Protein AF-A0A8T9BDV3-F1 (afdb_monomer_lite)

Structure (mmCIF, N/CA/C/O backbone):
data_AF-A0A8T9BDV3-F1
#
_entry.id   AF-A0A8T9BDV3-F1
#
loop_
_atom_site.group_PDB
_atom_site.id
_atom_site.type_symbol
_atom_site.label_atom_id
_atom_site.label_alt_id
_atom_site.label_comp_id
_atom_site.label_asym_id
_atom_site.label_entity_id
_atom_site.label_seq_id
_atom_site.pdbx_PDB_ins_code
_atom_site.Cartn_x
_atom_site.Cartn_y
_atom_site.Cartn_z
_atom_site.occupancy
_atom_site.B_iso_or_equiv
_atom_site.auth_seq_id
_atom_site.auth_comp_id
_atom_site.auth_asym_id
_atom_site.auth_atom_id
_atom_site.pdbx_PDB_model_num
ATOM 1 N N . MET A 1 1 ? -19.014 54.211 -30.095 1.00 42.53 1 MET A N 1
ATOM 2 C CA . MET A 1 1 ? -19.479 52.886 -30.559 1.00 42.53 1 MET A CA 1
ATOM 3 C C . MET A 1 1 ? -19.487 51.971 -29.344 1.00 42.53 1 MET A C 1
ATOM 5 O O . MET A 1 1 ? -18.425 51.753 -28.779 1.00 42.53 1 MET A O 1
ATOM 9 N N . LYS A 1 2 ? -20.666 51.601 -28.828 1.00 39.28 2 LYS A N 1
ATOM 10 C CA . LYS A 1 2 ? -20.804 50.827 -27.582 1.00 39.28 2 LYS A CA 1
ATOM 11 C C . LYS A 1 2 ? -21.143 49.370 -27.919 1.00 39.28 2 LYS A C 1
ATOM 13 O O . LYS A 1 2 ? -21.934 49.118 -28.818 1.00 39.28 2 LYS A O 1
ATOM 18 N N . ASN A 1 3 ? -20.473 48.482 -27.192 1.00 38.25 3 ASN A N 1
ATOM 19 C CA . ASN A 1 3 ? -20.386 47.023 -27.287 1.00 38.25 3 ASN A CA 1
ATOM 20 C C . ASN A 1 3 ? -21.715 46.266 -27.447 1.00 38.25 3 ASN A C 1
ATOM 22 O O . ASN A 1 3 ? -22.713 46.640 -26.839 1.00 38.25 3 ASN A O 1
ATOM 26 N N . LEU A 1 4 ? -21.658 45.100 -28.099 1.00 42.47 4 LEU A N 1
ATOM 27 C CA . LEU A 1 4 ? -22.588 43.992 -27.863 1.00 42.47 4 LEU A CA 1
ATOM 28 C C . LEU A 1 4 ? -21.777 42.724 -27.561 1.00 42.47 4 LEU A C 1
ATOM 30 O O . LEU A 1 4 ? -21.270 42.056 -28.456 1.00 42.47 4 LEU A O 1
ATOM 34 N N . HIS A 1 5 ? -21.617 42.441 -26.268 1.00 39.06 5 HIS A N 1
ATOM 35 C CA . HIS A 1 5 ? -21.246 41.122 -25.759 1.00 39.06 5 HIS A CA 1
ATOM 36 C C . HIS A 1 5 ? -22.478 40.216 -25.872 1.00 39.06 5 HIS A C 1
ATOM 38 O O . HIS A 1 5 ? -23.536 40.543 -25.337 1.00 39.06 5 HIS A O 1
ATOM 44 N N . THR A 1 6 ? -22.359 39.081 -26.556 1.00 49.91 6 THR A N 1
ATOM 45 C CA . THR A 1 6 ? -23.411 38.059 -26.607 1.00 49.91 6 THR A CA 1
ATOM 46 C C . THR A 1 6 ? -23.241 37.098 -25.432 1.00 49.91 6 THR A C 1
ATOM 48 O O . THR A 1 6 ? -22.458 36.150 -25.498 1.00 49.91 6 THR A O 1
ATOM 51 N N . GLU A 1 7 ? -23.966 37.336 -24.339 1.00 42.81 7 GLU A N 1
ATOM 52 C CA . GLU A 1 7 ? -24.063 36.379 -23.236 1.00 42.81 7 GLU A CA 1
ATOM 53 C C . GLU A 1 7 ? -24.918 35.178 -23.656 1.00 42.81 7 GLU A C 1
ATOM 55 O O . GLU A 1 7 ? -26.140 35.256 -23.784 1.00 42.81 7 GLU A O 1
ATOM 60 N N . THR A 1 8 ? -24.271 34.033 -23.870 1.00 52.91 8 THR A N 1
ATOM 61 C CA . THR A 1 8 ? -24.973 32.764 -24.081 1.00 52.91 8 THR A CA 1
ATOM 62 C C . THR A 1 8 ? -25.393 32.212 -22.718 1.00 52.91 8 THR A C 1
ATOM 64 O O . THR A 1 8 ? -24.601 31.614 -21.990 1.00 52.91 8 THR A O 1
ATOM 67 N N . ARG A 1 9 ? -26.652 32.452 -22.347 1.00 49.25 9 ARG A N 1
ATOM 68 C CA . ARG A 1 9 ? -27.283 31.989 -21.104 1.00 49.25 9 ARG A CA 1
ATOM 69 C C . ARG A 1 9 ? -27.525 30.477 -21.162 1.00 49.25 9 ARG A C 1
ATOM 71 O O . ARG A 1 9 ? -28.432 30.016 -21.847 1.00 49.25 9 ARG A O 1
ATOM 78 N N . TRP A 1 10 ? -26.736 29.690 -20.428 1.00 53.72 10 TRP A N 1
ATOM 79 C CA . TRP A 1 10 ? -26.983 28.252 -20.281 1.00 53.72 10 TRP A CA 1
ATOM 80 C C . TRP A 1 10 ? -28.165 28.017 -19.328 1.00 53.72 10 TRP A C 1
ATOM 82 O O . TRP A 1 10 ? -28.017 28.023 -18.106 1.00 53.72 10 TRP A O 1
ATOM 92 N N . SER A 1 11 ? -29.338 27.727 -19.884 1.00 52.94 11 SER A N 1
ATOM 93 C CA . SER A 1 11 ? -30.514 27.260 -19.139 1.00 52.94 11 SER A CA 1
ATOM 94 C C . SER A 1 11 ? -30.361 25.779 -18.761 1.00 52.94 11 SER A C 1
ATOM 96 O O . SER A 1 11 ? -30.702 24.893 -19.541 1.00 52.94 11 SER A O 1
ATOM 98 N N . LYS A 1 12 ? -29.792 25.475 -17.584 1.00 58.00 12 LYS A N 1
ATOM 99 C CA . LYS A 1 12 ? -29.806 24.109 -17.020 1.00 58.00 12 LYS A CA 1
ATOM 100 C C . LYS A 1 12 ? -31.122 23.8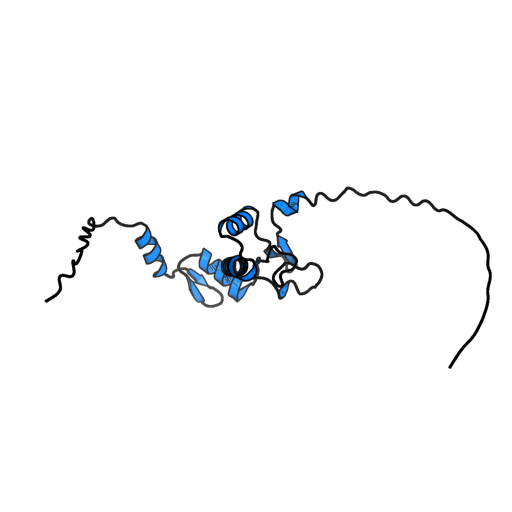93 -16.286 1.00 58.00 12 LYS A C 1
ATOM 102 O O . LYS A 1 12 ? -31.234 24.219 -15.109 1.00 58.00 12 LYS A O 1
ATOM 107 N N . SER A 1 13 ? -32.104 23.326 -16.973 1.00 57.34 13 SER A N 1
ATOM 108 C CA . SER A 1 13 ? -33.247 22.697 -16.315 1.00 57.34 13 SER A CA 1
ATOM 109 C C . SER A 1 13 ? -32.744 21.435 -15.606 1.00 57.34 13 SER A C 1
ATOM 111 O O . SER A 1 13 ? -32.333 20.478 -16.260 1.00 57.34 13 SER A O 1
ATOM 113 N N . PHE A 1 14 ? -32.701 21.449 -14.273 1.00 55.25 14 PHE A N 1
ATOM 114 C CA . PHE A 1 14 ? -32.324 20.285 -13.469 1.00 55.25 14 PHE A CA 1
ATOM 115 C C . PHE A 1 14 ? -33.567 19.420 -13.212 1.00 55.25 14 PHE A C 1
ATOM 117 O O . PHE A 1 14 ? -34.531 19.935 -12.645 1.00 55.25 14 PHE A O 1
ATOM 124 N N . PRO A 1 15 ? -33.582 18.132 -13.601 1.00 58.47 15 PRO A N 1
ATOM 125 C CA . PRO A 1 15 ? -34.692 17.252 -13.267 1.00 58.47 15 PRO A CA 1
ATOM 126 C C . PRO A 1 15 ? -34.772 17.044 -11.750 1.00 58.47 15 PRO A C 1
ATOM 128 O O . PRO A 1 15 ? -33.769 16.826 -11.065 1.00 58.47 15 PRO A O 1
ATOM 131 N N . THR A 1 16 ? -35.995 17.142 -11.244 1.00 64.31 16 THR A N 1
ATOM 132 C CA . THR A 1 16 ? -36.386 17.047 -9.840 1.00 64.31 16 THR A CA 1
ATOM 133 C C . THR A 1 16 ? -36.011 15.675 -9.269 1.00 64.31 16 THR A C 1
ATOM 135 O O . THR A 1 16 ? -36.470 14.646 -9.748 1.00 64.31 16 THR A O 1
ATOM 138 N N . VAL A 1 17 ? -35.149 15.690 -8.246 1.00 61.69 17 VAL A N 1
ATOM 139 C CA . VAL A 1 17 ? -34.839 14.607 -7.292 1.00 61.69 17 VAL A CA 1
ATOM 140 C C . VAL A 1 17 ? -34.678 13.212 -7.911 1.00 61.69 17 VAL A C 1
ATOM 142 O O . VAL A 1 17 ? -35.478 12.303 -7.705 1.00 61.69 17 VAL A O 1
ATOM 145 N N . VAL A 1 18 ? -33.546 12.996 -8.580 1.00 57.25 18 VAL A N 1
ATOM 146 C CA . VAL A 1 18 ? -32.980 11.646 -8.666 1.00 57.25 18 VAL A CA 1
ATOM 147 C C . VAL A 1 18 ? -32.237 11.404 -7.356 1.00 57.25 18 VAL A C 1
ATOM 149 O O . VAL A 1 18 ? -31.211 12.041 -7.099 1.00 57.25 18 VAL A O 1
ATOM 152 N N . SER A 1 19 ? -32.753 10.515 -6.505 1.00 61.28 19 SER A N 1
ATOM 153 C CA . SER A 1 19 ? -32.049 10.022 -5.314 1.00 61.28 19 SER A CA 1
ATOM 154 C C . SER A 1 19 ? -30.758 9.335 -5.750 1.00 61.28 19 SER A C 1
ATOM 156 O O . SER A 1 19 ? -30.713 8.148 -6.062 1.00 61.28 19 SER A O 1
ATOM 158 N N . SER A 1 20 ? -29.703 10.136 -5.854 1.00 62.41 20 SER A N 1
ATOM 159 C CA . SER A 1 20 ? -28.423 9.730 -6.402 1.00 62.41 20 SER A CA 1
ATOM 160 C C . SER A 1 20 ? -27.733 8.764 -5.434 1.00 62.41 20 SER A C 1
ATOM 162 O O . SER A 1 20 ? -27.501 9.135 -4.282 1.00 62.41 20 SER A O 1
ATOM 164 N N . PRO A 1 21 ? -27.308 7.560 -5.860 1.00 60.41 21 PRO A N 1
ATOM 165 C CA . PRO A 1 21 ? -26.586 6.619 -4.994 1.00 60.41 21 PRO A CA 1
ATOM 166 C C . PRO A 1 21 ? -25.262 7.198 -4.455 1.00 60.41 21 PRO A C 1
ATOM 168 O O . PRO A 1 21 ? -24.674 6.679 -3.501 1.00 60.41 21 PRO A O 1
ATOM 171 N N . PHE A 1 22 ? -24.796 8.310 -5.031 1.00 60.69 22 PHE A N 1
ATOM 172 C CA . PHE A 1 22 ? -23.646 9.067 -4.556 1.00 60.69 22 PHE A CA 1
ATOM 173 C C . PHE A 1 22 ? -23.899 9.783 -3.216 1.00 60.69 22 PHE A C 1
ATOM 175 O O . PHE A 1 22 ? -22.956 9.905 -2.428 1.00 60.69 22 PHE A O 1
ATOM 182 N N . SER A 1 23 ? -25.138 10.198 -2.909 1.00 67.50 23 SER A N 1
ATOM 183 C CA . SER A 1 23 ? -25.463 10.902 -1.657 1.00 67.50 23 SER A CA 1
ATOM 184 C C . SER A 1 23 ? -25.420 9.965 -0.449 1.00 67.50 23 SER A C 1
ATOM 186 O O . SER A 1 23 ? -24.814 10.306 0.562 1.00 67.50 23 SER A O 1
ATOM 188 N N . ALA A 1 24 ? -25.931 8.737 -0.579 1.00 67.00 24 ALA A N 1
ATOM 189 C CA . ALA A 1 24 ? -25.923 7.748 0.499 1.00 67.00 24 ALA A CA 1
ATOM 190 C C . ALA A 1 24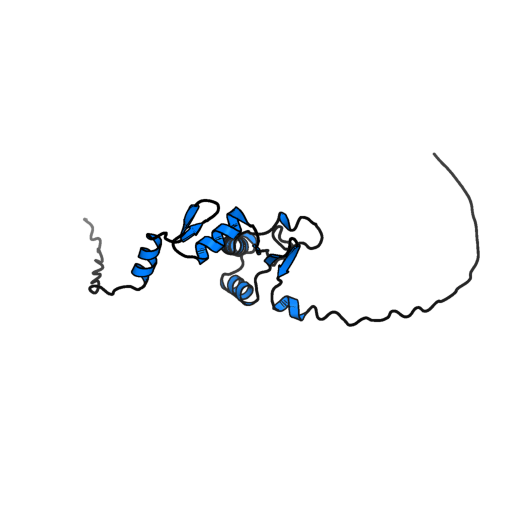 ? -24.495 7.366 0.934 1.00 67.00 24 ALA A C 1
ATOM 192 O O . ALA A 1 24 ? -24.205 7.229 2.124 1.00 67.00 24 ALA A O 1
ATOM 193 N N . ARG A 1 25 ? -23.557 7.234 -0.019 1.00 68.19 25 ARG A N 1
ATOM 194 C CA . ARG A 1 25 ? -22.141 6.972 0.296 1.00 68.19 25 ARG A CA 1
ATOM 195 C C . ARG A 1 25 ? -21.464 8.179 0.941 1.00 68.19 25 ARG A C 1
ATOM 197 O O . ARG A 1 25 ? -20.662 8.002 1.853 1.00 68.19 25 ARG A O 1
ATOM 204 N N . HIS A 1 26 ? -21.771 9.385 0.468 1.00 75.75 26 HIS A N 1
ATOM 205 C CA . HIS A 1 26 ? -21.280 10.616 1.079 1.00 75.75 26 HIS A CA 1
ATOM 206 C C . HIS A 1 26 ? -21.793 10.764 2.518 1.00 75.75 26 HIS A C 1
ATOM 208 O O . HIS A 1 26 ? -21.002 11.041 3.414 1.00 75.75 26 HIS A O 1
ATOM 214 N N . GLN A 1 27 ? -23.074 10.480 2.761 1.00 75.88 27 GLN A N 1
ATOM 215 C CA . GLN A 1 27 ? -23.683 10.556 4.086 1.00 75.88 27 GLN A CA 1
ATOM 216 C C . GLN A 1 27 ? -23.027 9.591 5.082 1.00 75.88 27 GLN A C 1
ATOM 218 O O . GLN A 1 27 ? -22.744 9.974 6.214 1.00 75.88 27 GLN A O 1
ATOM 223 N N . LYS A 1 28 ? -22.667 8.376 4.645 1.00 71.56 28 LYS A N 1
ATOM 224 C CA . LYS A 1 28 ? -21.900 7.426 5.472 1.00 71.56 28 LYS A CA 1
ATOM 225 C C . LYS A 1 28 ? -20.531 7.959 5.907 1.00 71.56 28 LYS A C 1
ATOM 227 O O . LYS A 1 28 ? -20.078 7.590 6.979 1.00 71.56 28 LYS A O 1
ATOM 232 N N . ASN A 1 29 ? -19.885 8.849 5.146 1.00 74.19 29 ASN A N 1
ATOM 233 C CA . ASN A 1 29 ? -18.610 9.443 5.576 1.00 74.19 29 ASN A CA 1
ATOM 234 C C . ASN A 1 29 ? -18.753 10.364 6.796 1.00 74.19 29 ASN A C 1
ATOM 236 O O . ASN A 1 29 ? -17.785 10.531 7.545 1.00 74.19 29 ASN A O 1
ATOM 240 N N . HIS A 1 30 ? -19.942 10.940 7.000 1.00 78.69 30 HIS A N 1
ATOM 241 C CA . HIS A 1 30 ? -20.257 11.723 8.198 1.00 78.69 30 HIS A CA 1
ATOM 242 C C . HIS A 1 30 ? -20.449 10.824 9.424 1.00 78.69 30 HIS A C 1
ATOM 244 O O . HIS A 1 30 ? -20.142 11.230 10.541 1.00 78.69 30 HIS A O 1
ATOM 250 N N . ILE A 1 31 ? -20.866 9.570 9.221 1.00 81.94 31 ILE A N 1
ATOM 251 C CA . ILE A 1 31 ? -21.080 8.589 10.288 1.00 81.94 31 ILE A CA 1
ATOM 252 C C . ILE A 1 31 ? -19.821 7.731 10.459 1.00 81.94 31 ILE A C 1
ATOM 254 O O . ILE A 1 31 ? -19.627 6.710 9.803 1.00 81.94 31 ILE A O 1
ATOM 258 N N . ARG A 1 32 ? -18.943 8.129 11.383 1.00 83.50 32 ARG A N 1
ATOM 259 C CA . ARG A 1 32 ? -17.707 7.394 11.702 1.00 83.50 32 ARG A CA 1
ATOM 260 C C . ARG A 1 32 ? -17.937 6.363 12.810 1.00 83.50 32 ARG A C 1
ATOM 262 O O . ARG A 1 32 ? -17.473 6.535 13.933 1.00 83.50 32 ARG A O 1
ATOM 269 N N . ALA A 1 33 ? -18.694 5.315 12.499 1.00 85.50 33 ALA A N 1
ATOM 270 C CA . ALA A 1 33 ? -19.095 4.306 13.483 1.00 85.50 33 ALA A CA 1
ATOM 271 C C . ALA A 1 33 ? -17.952 3.367 13.916 1.00 85.50 33 ALA A C 1
ATOM 273 O O . ALA A 1 33 ? -17.978 2.829 15.019 1.00 85.50 33 ALA A O 1
ATOM 274 N N . VAL A 1 34 ? -16.938 3.172 13.069 1.00 91.50 34 VAL A N 1
ATOM 275 C CA . VAL A 1 34 ? -15.894 2.162 13.281 1.00 91.50 34 VAL A CA 1
ATOM 276 C C . VAL A 1 34 ? -14.678 2.799 13.946 1.00 91.50 34 VAL A C 1
ATOM 278 O O . VAL A 1 34 ? -14.051 3.676 13.358 1.00 91.50 34 VAL A O 1
ATOM 281 N N . LYS A 1 35 ? -14.310 2.370 15.157 1.00 93.12 35 LYS A N 1
ATOM 282 C CA . LYS A 1 35 ? -13.197 2.958 15.923 1.00 93.12 35 LYS A CA 1
ATOM 283 C C . LYS A 1 35 ? -11.994 2.025 15.999 1.00 93.12 35 LYS A C 1
ATOM 285 O O . LYS A 1 35 ? -12.144 0.813 16.101 1.00 93.12 35 LYS A O 1
ATOM 290 N N . CYS A 1 36 ? -10.801 2.610 15.979 1.00 94.69 36 CYS A N 1
ATOM 291 C CA . CYS A 1 36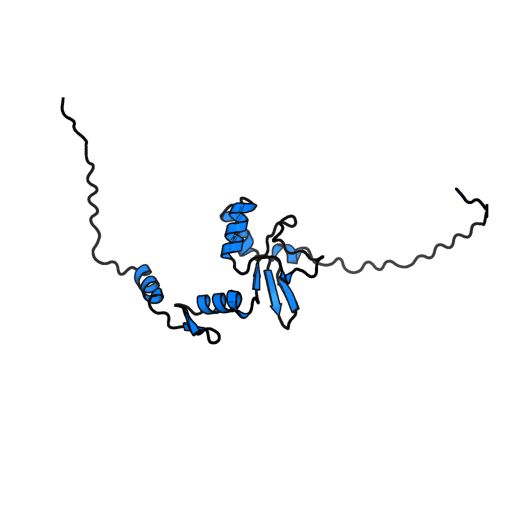 ? -9.565 1.912 16.302 1.00 94.69 36 CYS A CA 1
ATOM 292 C C . CYS A 1 36 ? -9.515 1.618 17.803 1.00 94.69 36 CYS A C 1
ATOM 294 O O . CYS A 1 36 ? -9.726 2.509 18.617 1.00 94.69 36 CYS A O 1
ATOM 296 N N . ASP A 1 37 ? -9.214 0.381 18.158 1.00 93.44 37 ASP A N 1
ATOM 297 C CA . ASP A 1 37 ? -8.998 -0.088 19.528 1.00 93.44 37 ASP A CA 1
ATOM 298 C C . ASP A 1 37 ? -7.780 0.577 20.187 1.00 93.44 37 ASP A C 1
ATOM 300 O O . ASP A 1 37 ? -7.848 0.974 21.346 1.00 93.44 37 ASP A O 1
ATOM 304 N N . GLN A 1 38 ? -6.696 0.768 19.432 1.00 92.69 38 GLN A N 1
ATOM 305 C CA . GLN A 1 38 ? -5.426 1.278 19.961 1.00 92.69 38 GLN A CA 1
ATOM 306 C C . GLN A 1 38 ? -5.404 2.800 20.154 1.00 92.69 38 GLN A C 1
ATOM 308 O O . GLN A 1 38 ? -4.962 3.285 21.190 1.00 92.69 38 GLN A O 1
ATOM 313 N N . CYS A 1 39 ? -5.881 3.577 19.173 1.00 94.44 39 CYS A N 1
ATOM 314 C CA . CYS A 1 39 ? -5.838 5.048 19.233 1.00 94.44 39 CYS A CA 1
ATOM 315 C C . CYS A 1 39 ? -7.216 5.726 19.256 1.00 94.44 39 CYS A C 1
ATOM 317 O O . CYS A 1 39 ? -7.301 6.949 19.155 1.00 94.44 39 CYS A O 1
ATOM 319 N N . LYS A 1 40 ? -8.310 4.954 19.344 1.00 91.94 40 LYS A N 1
ATOM 320 C CA . LYS A 1 40 ? -9.706 5.441 19.416 1.00 91.94 40 LYS A CA 1
ATOM 321 C C . LYS A 1 40 ? -10.168 6.297 18.229 1.00 91.94 40 LYS A C 1
ATOM 323 O O . LYS A 1 40 ? -11.283 6.820 18.240 1.00 91.94 40 LYS A O 1
ATOM 328 N N . LYS A 1 41 ? -9.361 6.406 17.167 1.00 93.31 41 LYS A N 1
ATOM 329 C CA . LYS A 1 41 ? -9.703 7.148 15.950 1.00 93.31 41 LYS A CA 1
ATOM 330 C C . LYS A 1 41 ? -10.857 6.476 15.209 1.00 93.31 41 LYS A C 1
ATOM 332 O O . LYS A 1 41 ? -10.859 5.260 15.041 1.00 93.31 41 LYS A O 1
ATOM 337 N N . ALA A 1 42 ? -11.825 7.274 14.765 1.00 92.69 42 ALA A N 1
ATOM 338 C CA . ALA A 1 42 ? -13.049 6.794 14.133 1.00 92.69 42 ALA A CA 1
ATOM 339 C C . ALA A 1 42 ? -13.014 6.916 12.599 1.00 92.69 42 ALA A C 1
ATOM 341 O O . ALA A 1 42 ? -12.503 7.895 12.049 1.00 92.69 42 ALA A O 1
ATOM 342 N N . PHE A 1 43 ? -13.614 5.944 11.919 1.00 93.00 43 PHE A N 1
ATOM 343 C CA . PHE A 1 43 ? -13.663 5.780 10.471 1.00 93.00 43 PHE A CA 1
ATOM 344 C C . PHE A 1 43 ? -15.083 5.433 10.017 1.00 93.00 43 PHE A C 1
ATOM 346 O O . PHE A 1 43 ? -15.877 4.862 10.765 1.00 93.00 43 PHE A O 1
ATOM 353 N N . ALA A 1 44 ? -15.402 5.780 8.771 1.00 90.69 44 ALA A N 1
ATOM 354 C CA . ALA A 1 44 ? -16.706 5.504 8.170 1.00 90.69 44 ALA A CA 1
ATOM 355 C C . ALA A 1 44 ? -16.874 4.037 7.738 1.00 90.69 44 ALA A C 1
ATOM 357 O O . ALA A 1 44 ? -17.984 3.513 7.726 1.00 90.69 44 ALA A O 1
ATOM 358 N N . PHE A 1 45 ? -15.776 3.361 7.385 1.00 90.12 45 PHE A N 1
ATOM 359 C CA . PHE A 1 45 ? -15.797 1.993 6.869 1.00 90.12 45 PHE A CA 1
ATOM 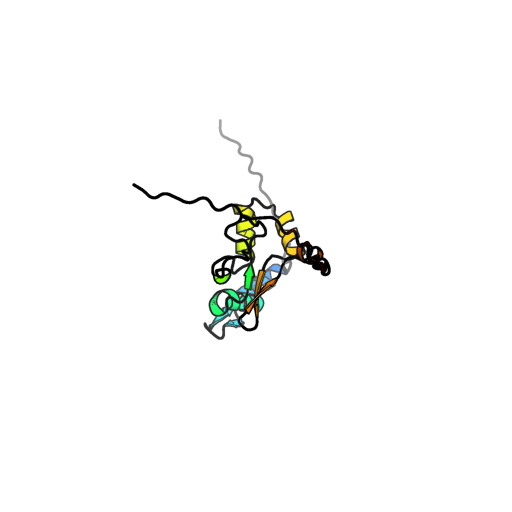360 C C . PHE A 1 45 ? -14.705 1.130 7.5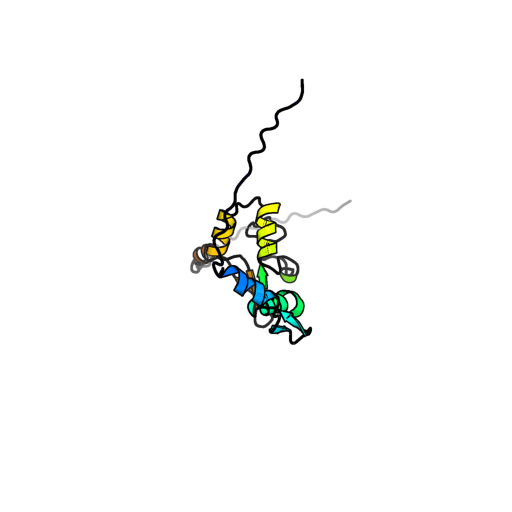09 1.00 90.12 45 PHE A C 1
ATOM 362 O O . PHE A 1 45 ? -13.601 1.612 7.764 1.00 90.12 45 PHE A O 1
ATOM 369 N N . GLN A 1 46 ? -14.967 -0.175 7.651 1.00 91.44 46 GLN A N 1
ATOM 370 C CA . GLN A 1 46 ? -13.990 -1.141 8.175 1.00 91.44 46 GLN A CA 1
ATOM 371 C C . GLN A 1 46 ? -12.687 -1.150 7.367 1.00 91.44 46 GLN A C 1
ATOM 373 O O . GLN A 1 46 ? -11.605 -1.115 7.936 1.00 91.44 46 GLN A O 1
ATOM 378 N N . LYS A 1 47 ? -12.771 -1.096 6.031 1.00 90.25 47 LYS A N 1
ATOM 379 C CA . LYS A 1 47 ? -11.587 -1.042 5.152 1.00 90.25 47 LYS A CA 1
ATOM 380 C C . LYS A 1 47 ? -10.648 0.133 5.460 1.00 90.25 47 LYS A C 1
ATOM 382 O O . LYS A 1 47 ? -9.444 0.035 5.240 1.00 90.25 47 LYS A O 1
ATOM 387 N N . ASP A 1 48 ? -11.193 1.253 5.937 1.00 90.62 48 ASP A N 1
ATOM 388 C CA . ASP A 1 48 ? -10.398 2.427 6.283 1.00 90.62 48 ASP A CA 1
ATOM 389 C C . ASP A 1 48 ? -9.735 2.257 7.652 1.00 90.62 48 ASP A C 1
ATOM 391 O O . ASP A 1 48 ? -8.601 2.712 7.816 1.00 90.62 48 ASP A O 1
ATOM 395 N N . LEU A 1 49 ? -10.399 1.560 8.585 1.00 93.38 49 LEU A N 1
ATOM 396 C CA . LEU A 1 49 ? -9.808 1.135 9.852 1.00 93.38 49 LEU A CA 1
ATOM 397 C C . LEU A 1 49 ? -8.662 0.140 9.621 1.00 93.38 49 LEU A C 1
ATOM 399 O O . LEU A 1 49 ? -7.577 0.356 10.149 1.00 93.38 49 LEU A O 1
ATOM 403 N N . GLU A 1 50 ? -8.856 -0.897 8.803 1.00 90.69 50 GLU A N 1
ATOM 404 C CA . GLU A 1 50 ? -7.797 -1.871 8.484 1.00 90.69 50 GLU A CA 1
ATOM 405 C C . GLU A 1 50 ? -6.582 -1.185 7.853 1.00 90.69 50 GLU A C 1
ATOM 407 O O . GLU A 1 50 ? -5.441 -1.366 8.284 1.00 90.69 50 GLU A O 1
ATOM 412 N N . ARG A 1 51 ? -6.824 -0.297 6.878 1.00 91.06 51 ARG A N 1
ATOM 413 C CA . ARG A 1 51 ? -5.762 0.530 6.293 1.00 91.06 51 ARG A CA 1
ATOM 414 C C . ARG A 1 51 ? -5.059 1.366 7.363 1.00 91.06 51 ARG A C 1
ATOM 416 O O . ARG A 1 51 ? -3.836 1.469 7.338 1.00 91.06 51 ARG A O 1
ATOM 423 N N . HIS A 1 52 ? -5.808 1.977 8.278 1.00 92.75 52 HIS A N 1
ATOM 424 C CA . HIS A 1 52 ? -5.241 2.762 9.368 1.00 92.75 52 HIS A CA 1
ATOM 425 C C . HIS A 1 52 ? -4.359 1.910 10.288 1.00 92.75 52 HIS A C 1
ATOM 427 O O . HIS A 1 52 ? -3.206 2.292 10.499 1.00 92.75 52 HIS A O 1
ATOM 433 N N . LYS A 1 53 ? -4.851 0.752 10.751 1.00 90.88 53 LYS A N 1
ATOM 434 C CA . LYS A 1 53 ? -4.102 -0.197 11.587 1.00 90.88 53 LYS A CA 1
ATOM 435 C C . LYS A 1 53 ? -2.787 -0.599 10.925 1.00 90.88 53 LYS A C 1
ATOM 437 O O . LYS A 1 53 ? -1.735 -0.463 11.547 1.00 90.88 53 LYS A O 1
ATOM 442 N N . ASN A 1 54 ? -2.819 -0.946 9.637 1.00 89.38 54 ASN A N 1
ATOM 443 C CA . ASN A 1 54 ? -1.602 -1.247 8.884 1.00 89.38 54 ASN A CA 1
ATOM 444 C C . ASN A 1 54 ? -0.630 -0.054 8.847 1.00 89.38 54 ASN A C 1
ATOM 446 O O . ASN A 1 54 ? 0.556 -0.209 9.090 1.00 89.38 54 ASN A O 1
ATOM 450 N N . THR A 1 55 ? -1.100 1.161 8.565 1.00 89.81 55 THR A N 1
ATOM 451 C CA . THR A 1 55 ? -0.183 2.305 8.382 1.00 89.81 55 THR A CA 1
ATOM 452 C C . THR A 1 55 ? 0.402 2.879 9.671 1.00 89.81 55 THR A C 1
ATOM 454 O O . THR A 1 55 ? 1.526 3.385 9.636 1.00 89.81 55 THR A O 1
ATOM 457 N N . VAL A 1 56 ? -0.363 2.837 10.767 1.00 89.75 56 VAL A N 1
ATOM 458 C CA . VAL A 1 56 ? -0.048 3.533 12.025 1.00 89.75 56 VAL A CA 1
ATOM 459 C C . VAL A 1 56 ? 0.467 2.582 13.098 1.00 89.75 56 VAL A C 1
ATOM 461 O O . VAL A 1 56 ? 1.367 2.963 13.835 1.00 89.75 56 VAL A O 1
ATOM 464 N N . HIS A 1 57 ? -0.078 1.368 13.185 1.00 89.25 57 HIS A N 1
ATOM 465 C CA . HIS A 1 57 ? 0.174 0.477 14.316 1.00 89.25 57 HIS A CA 1
ATOM 466 C C . HIS A 1 57 ? 1.042 -0.724 13.949 1.00 89.25 57 HIS A C 1
ATOM 468 O O . HIS A 1 57 ? 2.003 -1.016 14.646 1.00 89.25 57 HIS A O 1
ATOM 474 N N . HIS A 1 58 ? 0.708 -1.429 12.867 1.00 83.12 58 HIS A N 1
ATOM 475 C CA . HIS A 1 58 ? 1.268 -2.763 12.624 1.00 83.12 58 HIS A CA 1
ATOM 476 C C . HIS A 1 58 ? 2.318 -2.815 11.520 1.00 83.12 58 HIS A C 1
ATOM 478 O O . HIS A 1 58 ? 3.166 -3.696 11.545 1.00 83.12 58 HIS A O 1
ATOM 484 N N . LEU A 1 59 ? 2.265 -1.892 10.553 1.00 83.50 59 LEU A N 1
ATOM 485 C CA . LEU A 1 59 ? 3.138 -1.873 9.376 1.00 83.50 59 LEU A CA 1
ATOM 486 C C . LEU A 1 59 ? 3.277 -3.257 8.731 1.00 83.50 59 LEU A C 1
ATOM 488 O O . LEU A 1 59 ? 4.355 -3.622 8.292 1.00 83.50 59 LEU A O 1
ATOM 492 N N . THR A 1 60 ? 2.210 -4.049 8.677 1.00 82.69 60 THR A N 1
ATOM 493 C CA . THR A 1 60 ? 2.286 -5.444 8.232 1.00 82.69 60 THR A CA 1
ATOM 494 C C . THR A 1 60 ? 2.451 -5.579 6.731 1.00 82.69 60 THR A C 1
ATOM 496 O O . THR A 1 60 ? 2.824 -6.646 6.262 1.00 82.69 60 THR A O 1
ATOM 499 N N . VAL A 1 61 ? 2.164 -4.530 5.961 1.00 87.69 61 VAL A N 1
ATOM 500 C CA . VAL A 1 61 ? 2.188 -4.575 4.500 1.00 87.69 61 VAL A CA 1
ATOM 501 C C . VAL A 1 61 ? 2.910 -3.370 3.919 1.00 87.69 61 VAL A C 1
ATOM 503 O O . VAL A 1 61 ? 2.562 -2.218 4.204 1.00 87.69 61 VAL A O 1
ATOM 506 N N . LYS A 1 62 ? 3.840 -3.655 3.007 1.00 91.06 62 LYS A N 1
ATOM 507 C CA . LYS A 1 62 ? 4.539 -2.672 2.180 1.00 91.06 62 LYS A CA 1
ATOM 508 C C . LYS A 1 62 ? 4.397 -2.983 0.698 1.00 91.06 62 LYS A C 1
ATOM 510 O O . LYS A 1 62 ? 4.290 -4.142 0.313 1.00 91.06 62 LYS A O 1
ATOM 515 N N . TYR A 1 63 ? 4.424 -1.937 -0.118 1.00 92.25 63 TYR A N 1
ATOM 516 C CA . TYR A 1 63 ? 4.371 -1.984 -1.576 1.00 92.25 63 TYR A CA 1
ATOM 517 C C . TYR A 1 63 ? 5.706 -1.501 -2.138 1.00 92.25 63 TYR A C 1
ATOM 519 O O . TYR A 1 63 ? 6.239 -0.509 -1.648 1.00 92.25 63 TYR A O 1
ATOM 527 N N . PHE A 1 64 ? 6.220 -2.148 -3.176 1.00 93.12 64 PHE A N 1
ATOM 528 C CA . PHE A 1 64 ? 7.523 -1.831 -3.759 1.00 93.12 64 PHE A CA 1
ATOM 529 C C . PHE A 1 64 ? 7.402 -1.467 -5.235 1.00 93.12 64 PHE A C 1
ATOM 531 O O . PHE A 1 64 ? 6.465 -1.870 -5.933 1.00 93.12 64 PHE A O 1
ATOM 538 N N . CYS A 1 65 ? 8.357 -0.676 -5.712 1.00 93.50 65 CYS A N 1
ATOM 539 C CA . CYS A 1 65 ? 8.490 -0.393 -7.130 1.00 93.50 65 CYS A CA 1
ATOM 540 C C . CYS A 1 65 ? 8.893 -1.661 -7.903 1.00 93.50 65 CYS A C 1
ATOM 542 O O . CYS A 1 65 ? 9.655 -2.492 -7.408 1.00 93.50 65 CYS A O 1
ATOM 544 N N . THR A 1 66 ? 8.376 -1.809 -9.125 1.00 91.44 66 THR A N 1
ATOM 545 C CA . THR A 1 66 ? 8.712 -2.921 -10.029 1.00 91.44 66 THR A CA 1
ATOM 546 C C . THR A 1 66 ? 10.060 -2.737 -10.725 1.00 91.44 66 THR A C 1
ATOM 548 O O . THR A 1 66 ? 10.622 -3.708 -11.217 1.00 91.44 66 THR A O 1
ATOM 551 N N . HIS A 1 67 ? 10.580 -1.510 -10.806 1.00 90.44 67 HIS A N 1
ATOM 552 C CA . HIS A 1 67 ? 11.837 -1.221 -11.492 1.00 90.44 67 HIS A CA 1
ATOM 553 C C . HIS A 1 67 ? 13.018 -1.532 -10.570 1.00 90.44 67 HIS A C 1
ATOM 555 O O . HIS A 1 67 ? 13.187 -0.858 -9.562 1.00 90.44 67 HIS A O 1
ATOM 561 N N . GLY A 1 68 ? 13.852 -2.517 -10.916 1.00 86.56 68 GLY A N 1
ATOM 562 C CA . GLY A 1 68 ? 14.963 -2.975 -10.062 1.00 86.56 68 GLY A CA 1
ATOM 563 C C . GLY A 1 68 ? 16.047 -1.928 -9.767 1.00 86.56 68 GLY A C 1
ATOM 564 O O . GLY A 1 68 ? 16.792 -2.076 -8.805 1.00 86.56 68 GLY A O 1
ATOM 565 N N . TRP A 1 69 ? 16.113 -0.855 -10.559 1.00 88.62 69 TRP A N 1
ATOM 566 C CA . TRP A 1 69 ? 17.011 0.285 -10.344 1.00 88.62 69 TRP A CA 1
ATOM 567 C C . TRP A 1 69 ? 16.405 1.379 -9.454 1.00 88.62 69 TRP A C 1
ATOM 569 O O . TRP A 1 69 ? 17.094 2.324 -9.073 1.00 88.62 69 TRP A O 1
ATOM 579 N N . CYS A 1 70 ? 15.118 1.284 -9.118 1.00 91.75 70 CYS A N 1
ATOM 580 C CA . CYS A 1 70 ? 14.462 2.270 -8.276 1.00 91.75 70 CYS A CA 1
ATOM 581 C C . CYS A 1 70 ? 14.888 2.104 -6.814 1.00 91.75 70 CYS A C 1
ATOM 583 O O . CYS A 1 70 ? 14.966 0.996 -6.290 1.00 91.75 70 CYS A O 1
ATOM 585 N N . ARG A 1 71 ? 15.107 3.220 -6.112 1.00 88.62 71 ARG A N 1
ATOM 586 C CA . ARG A 1 71 ? 15.407 3.205 -4.673 1.00 88.62 71 ARG A CA 1
ATOM 587 C C . ARG A 1 71 ? 14.316 2.503 -3.854 1.00 88.62 71 ARG A C 1
ATOM 589 O O . ARG A 1 71 ? 14.646 1.838 -2.878 1.00 88.62 71 ARG A O 1
ATOM 596 N N . ASP A 1 72 ? 13.059 2.619 -4.280 1.00 90.06 72 ASP A N 1
ATOM 597 C CA . ASP A 1 72 ? 11.885 2.035 -3.622 1.00 90.06 72 ASP A CA 1
ATOM 598 C C . ASP A 1 72 ? 11.527 0.625 -4.131 1.00 90.06 72 ASP A C 1
ATOM 600 O O . ASP A 1 72 ? 10.427 0.121 -3.869 1.00 90.06 72 ASP A O 1
ATOM 604 N N . SER A 1 73 ? 12.416 -0.018 -4.895 1.00 89.69 73 SER A N 1
ATOM 605 C CA . SER A 1 73 ? 12.255 -1.412 -5.309 1.00 89.69 73 SER A CA 1
ATOM 606 C C . SER A 1 73 ? 12.540 -2.381 -4.161 1.00 89.69 73 SER A C 1
ATOM 608 O O . SER A 1 73 ? 13.171 -2.036 -3.159 1.00 89.69 73 SER A O 1
ATOM 610 N N . ILE A 1 74 ? 12.072 -3.623 -4.303 1.00 85.38 74 ILE A N 1
ATOM 611 C CA . ILE A 1 74 ? 12.465 -4.695 -3.388 1.00 85.38 74 ILE A CA 1
ATOM 612 C C . ILE A 1 74 ? 13.930 -5.061 -3.670 1.00 85.38 74 ILE A C 1
ATOM 614 O O . ILE A 1 74 ? 14.282 -5.372 -4.808 1.00 85.38 74 ILE A O 1
ATOM 618 N N . LYS A 1 75 ? 14.797 -4.978 -2.655 1.00 78.69 75 LYS A N 1
ATOM 619 C CA . LYS A 1 75 ? 16.217 -5.338 -2.761 1.00 78.69 75 LYS A CA 1
ATOM 620 C C . LYS A 1 75 ? 16.468 -6.598 -1.936 1.00 78.69 75 LYS A C 1
ATOM 622 O O . LYS A 1 75 ? 16.224 -6.560 -0.738 1.00 78.69 75 LYS A O 1
ATOM 627 N N . PRO A 1 76 ? 16.938 -7.696 -2.543 1.00 64.12 76 PRO A N 1
ATOM 628 C CA . PRO A 1 76 ? 17.172 -8.944 -1.820 1.00 64.12 76 PRO A CA 1
ATOM 629 C C . PRO A 1 76 ? 18.482 -8.951 -1.016 1.00 64.12 76 PRO A C 1
ATOM 631 O O . PRO A 1 76 ? 18.679 -9.845 -0.207 1.00 64.12 76 PRO A O 1
ATOM 634 N N . SER A 1 77 ? 19.388 -7.994 -1.250 1.00 65.31 77 SER A N 1
ATOM 635 C CA . SER A 1 77 ? 20.786 -8.061 -0.799 1.00 65.31 77 SER A CA 1
ATOM 636 C C . SER A 1 77 ? 21.126 -7.205 0.426 1.00 65.31 77 SER A C 1
ATOM 638 O O . SER A 1 77 ? 22.301 -7.047 0.736 1.00 65.31 77 SER A O 1
ATOM 640 N N . LEU A 1 78 ? 20.142 -6.583 1.075 1.00 58.44 78 LEU A N 1
ATOM 641 C CA . LEU A 1 78 ? 20.369 -5.734 2.242 1.00 58.44 78 LEU A CA 1
ATOM 642 C C . LEU A 1 78 ? 19.234 -6.000 3.230 1.00 58.44 78 LEU A C 1
ATOM 644 O O . LEU A 1 78 ? 18.071 -5.825 2.863 1.00 58.44 78 LEU A O 1
ATOM 648 N N . ASP A 1 79 ? 19.558 -6.387 4.465 1.00 58.47 79 ASP A N 1
ATOM 649 C CA . ASP A 1 79 ? 18.587 -6.662 5.544 1.00 58.47 79 ASP A CA 1
ATOM 650 C C . ASP A 1 79 ? 17.651 -5.462 5.849 1.00 58.47 79 ASP A C 1
ATOM 652 O O . ASP A 1 79 ? 16.636 -5.576 6.538 1.00 58.47 79 ASP A O 1
ATOM 656 N N . ASP A 1 80 ? 17.912 -4.316 5.217 1.00 61.16 80 ASP A N 1
ATOM 657 C CA . ASP A 1 80 ? 17.133 -3.080 5.217 1.00 61.16 80 ASP A CA 1
ATOM 658 C C . ASP A 1 80 ? 15.862 -3.093 4.339 1.00 61.16 80 ASP A C 1
ATOM 660 O O . ASP A 1 80 ? 15.301 -2.036 4.025 1.00 61.16 80 ASP A O 1
ATOM 664 N N . CYS A 1 81 ? 15.312 -4.259 3.984 1.00 57.00 81 CYS A N 1
ATOM 665 C CA . CYS A 1 81 ? 13.963 -4.381 3.393 1.00 57.00 81 CYS A CA 1
ATOM 666 C C . CYS A 1 81 ? 12.884 -3.646 4.229 1.00 57.00 81 CYS A C 1
ATOM 668 O O . CYS A 1 81 ? 11.826 -3.231 3.739 1.00 57.00 81 CYS A O 1
ATOM 670 N N . ILE A 1 82 ? 13.167 -3.458 5.521 1.00 62.84 82 ILE A N 1
ATOM 671 C CA . ILE A 1 82 ? 12.322 -2.800 6.521 1.00 62.84 82 ILE A CA 1
ATOM 672 C C . ILE A 1 82 ? 12.360 -1.264 6.407 1.00 62.84 82 ILE A C 1
ATOM 674 O O . ILE A 1 82 ? 11.436 -0.599 6.880 1.00 62.84 82 ILE A O 1
ATOM 678 N N . LEU A 1 83 ? 13.321 -0.670 5.699 1.00 70.00 83 LEU A N 1
ATOM 679 C CA . LEU A 1 83 ? 13.397 0.787 5.518 1.00 70.00 83 LEU A CA 1
ATOM 680 C C . LEU A 1 83 ? 12.667 1.266 4.257 1.00 70.00 83 LEU A C 1
ATOM 682 O O . LEU A 1 83 ? 11.985 2.289 4.290 1.00 70.00 83 LEU A O 1
ATOM 686 N N . TRP A 1 84 ? 12.724 0.492 3.174 1.00 82.88 84 TRP A N 1
ATOM 687 C CA . TRP A 1 84 ? 12.237 0.922 1.858 1.00 82.88 84 TRP A CA 1
ATOM 688 C C . TRP A 1 84 ? 10.775 0.545 1.585 1.00 82.88 84 TRP A C 1
ATOM 690 O O . TRP A 1 84 ? 10.153 -0.228 2.325 1.00 82.88 84 TRP A O 1
ATOM 700 N N . GLY A 1 85 ? 10.218 1.120 0.517 1.00 88.12 85 GLY A N 1
ATOM 701 C CA . GLY A 1 85 ? 8.865 0.842 0.042 1.00 88.12 85 GLY A CA 1
ATOM 702 C C . GLY A 1 85 ? 7.775 1.733 0.646 1.00 88.12 85 GLY A C 1
ATOM 703 O O . GLY A 1 85 ? 7.957 2.503 1.589 1.00 88.12 85 GLY A O 1
ATOM 704 N N . PHE A 1 86 ? 6.579 1.608 0.085 1.00 92.06 86 PHE A N 1
ATOM 705 C CA . PHE A 1 86 ? 5.423 2.428 0.410 1.00 92.06 86 PHE A CA 1
ATOM 706 C C . PHE A 1 86 ? 4.504 1.703 1.385 1.00 92.06 86 PHE A C 1
ATOM 708 O O . PHE A 1 86 ? 4.112 0.561 1.164 1.00 92.06 86 PHE A O 1
ATOM 715 N N . ARG A 1 87 ? 4.049 2.400 2.427 1.00 89.69 87 ARG A N 1
ATOM 716 C CA . ARG A 1 87 ? 3.046 1.863 3.371 1.00 89.69 87 ARG A CA 1
ATOM 717 C C . ARG A 1 87 ? 1.649 1.736 2.763 1.00 89.69 87 ARG A C 1
ATOM 719 O O . ARG A 1 87 ? 0.777 1.070 3.317 1.00 89.69 87 ARG A O 1
ATOM 726 N N . ARG A 1 88 ? 1.395 2.435 1.653 1.00 91.00 88 ARG A N 1
ATOM 727 C CA . ARG A 1 88 ? 0.086 2.478 1.001 1.00 91.00 88 ARG A CA 1
ATOM 728 C C . ARG A 1 88 ? 0.202 2.395 -0.513 1.00 91.00 88 ARG A C 1
ATOM 730 O O . ARG A 1 88 ? 1.092 2.988 -1.121 1.00 91.00 88 ARG A O 1
ATOM 737 N N . LYS A 1 89 ? -0.795 1.742 -1.110 1.00 91.88 89 LYS A N 1
ATOM 738 C CA . LYS A 1 89 ? -0.926 1.574 -2.557 1.00 91.88 89 LYS A CA 1
ATOM 739 C C . LYS A 1 89 ? -1.020 2.904 -3.308 1.00 91.88 89 LYS A C 1
ATOM 741 O O . LYS A 1 89 ? -0.467 3.017 -4.390 1.00 91.88 89 LYS A O 1
ATOM 746 N N . ASP A 1 90 ? -1.698 3.912 -2.772 1.00 92.44 90 ASP A N 1
ATOM 747 C CA . ASP A 1 90 ? -1.867 5.204 -3.447 1.00 92.44 90 ASP A CA 1
ATOM 748 C C . ASP A 1 90 ? -0.564 6.005 -3.545 1.00 92.44 90 ASP A C 1
ATOM 750 O O . ASP A 1 90 ? -0.329 6.655 -4.563 1.00 92.44 90 ASP A O 1
ATOM 754 N N . HIS A 1 91 ? 0.307 5.904 -2.537 1.00 94.44 91 HIS A N 1
ATOM 755 C CA . HIS A 1 91 ? 1.642 6.506 -2.586 1.00 94.44 91 HIS A CA 1
ATOM 756 C C . HIS A 1 91 ? 2.514 5.802 -3.626 1.00 94.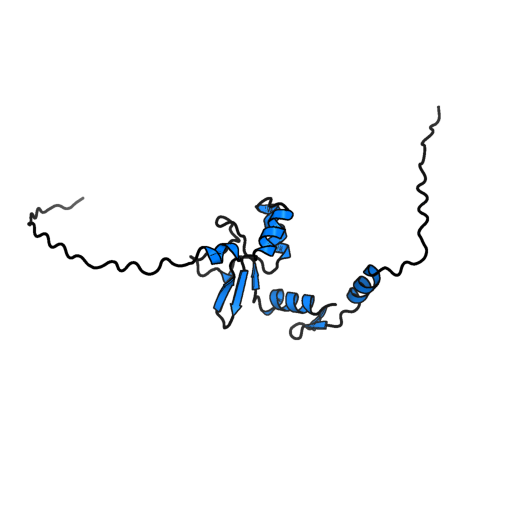44 91 HIS A C 1
ATOM 758 O O . HIS A 1 91 ? 3.115 6.471 -4.459 1.00 94.44 91 HIS A O 1
ATOM 764 N N . TRP A 1 92 ? 2.482 4.465 -3.656 1.00 95.00 92 TRP A N 1
ATOM 765 C CA . TRP A 1 92 ? 3.122 3.684 -4.716 1.00 95.00 92 TRP A CA 1
ATOM 766 C C . TRP A 1 92 ? 2.597 4.080 -6.105 1.00 95.00 92 TRP A C 1
ATOM 768 O O . TRP A 1 92 ? 3.371 4.364 -7.009 1.00 95.00 92 TRP A O 1
ATOM 778 N N . GLN A 1 93 ? 1.278 4.197 -6.287 1.00 95.19 93 GLN A N 1
ATOM 779 C CA . GLN A 1 93 ? 0.705 4.616 -7.570 1.00 95.19 93 GLN A CA 1
ATOM 780 C C . GLN A 1 93 ? 1.155 6.016 -7.991 1.00 95.19 93 GLN A C 1
ATOM 782 O O . GLN A 1 93 ? 1.269 6.268 -9.188 1.00 95.19 93 GLN A O 1
ATOM 787 N N . LYS A 1 94 ? 1.295 6.944 -7.036 1.00 95.50 94 LYS A N 1
ATOM 788 C CA . LYS A 1 94 ? 1.804 8.292 -7.299 1.00 95.50 94 LYS A CA 1
ATOM 789 C C . LYS A 1 94 ? 3.263 8.218 -7.741 1.00 95.50 94 LYS A C 1
ATOM 791 O O . LYS A 1 94 ? 3.559 8.679 -8.831 1.00 95.50 94 LYS A O 1
ATOM 796 N N . HIS A 1 95 ? 4.105 7.530 -6.977 1.00 95.62 95 HIS A N 1
ATOM 797 C CA . HIS A 1 95 ? 5.502 7.282 -7.325 1.00 95.62 95 HIS A CA 1
ATOM 798 C C . HIS A 1 95 ? 5.666 6.713 -8.742 1.00 95.62 95 HIS A C 1
ATOM 800 O O . HIS A 1 95 ? 6.431 7.247 -9.531 1.00 95.62 95 HIS A O 1
ATOM 806 N N . MET A 1 96 ? 4.880 5.699 -9.120 1.00 95.62 96 MET A N 1
ATOM 807 C CA . MET A 1 96 ? 4.968 5.117 -10.466 1.00 95.62 96 MET A CA 1
ATOM 808 C C . MET A 1 96 ? 4.658 6.132 -11.575 1.00 95.62 96 MET A C 1
ATOM 810 O O . MET A 1 96 ? 5.230 6.060 -12.659 1.00 95.62 96 MET A O 1
ATOM 814 N N . ARG A 1 97 ? 3.750 7.080 -11.327 1.00 93.75 97 ARG A N 1
ATOM 815 C CA . ARG A 1 97 ? 3.432 8.128 -12.304 1.00 93.75 97 ARG A CA 1
ATOM 816 C C . ARG A 1 97 ? 4.473 9.238 -12.326 1.00 93.75 97 ARG A C 1
ATOM 818 O O . ARG A 1 97 ? 4.752 9.736 -13.405 1.00 93.75 97 ARG A O 1
ATOM 825 N N . ASP A 1 98 ? 5.002 9.609 -11.169 1.00 95.44 98 ASP A N 1
ATOM 826 C CA . ASP A 1 98 ? 5.859 10.783 -11.029 1.00 95.44 98 ASP A CA 1
ATOM 827 C C . ASP A 1 98 ? 7.323 10.440 -11.368 1.00 95.44 98 ASP A C 1
ATOM 829 O O . ASP A 1 98 ? 7.940 11.132 -12.167 1.00 95.44 98 ASP A O 1
ATOM 833 N N . GLU A 1 99 ? 7.850 9.324 -10.852 1.00 95.62 99 GLU A N 1
ATOM 834 C CA . GLU A 1 99 ? 9.260 8.924 -11.020 1.00 95.62 99 GLU A CA 1
ATOM 835 C C . GLU A 1 99 ? 9.500 8.071 -12.271 1.00 95.62 99 GLU A C 1
ATOM 837 O O . GLU A 1 99 ? 10.549 8.140 -12.904 1.00 95.62 99 GLU A O 1
ATOM 842 N N . HIS A 1 100 ? 8.521 7.246 -12.649 1.00 94.38 100 HIS A N 1
ATOM 843 C CA . HIS A 1 100 ? 8.659 6.317 -13.777 1.00 94.38 100 HIS A CA 1
ATOM 844 C C . HIS A 1 100 ? 7.797 6.695 -14.973 1.00 94.38 100 HIS A C 1
ATOM 846 O O . HIS A 1 100 ? 7.730 5.927 -15.933 1.00 94.38 100 HIS A O 1
ATOM 852 N N . SER A 1 101 ? 7.081 7.827 -14.903 1.00 94.06 101 SER A N 1
ATOM 853 C CA . SER A 1 101 ? 6.149 8.266 -15.951 1.00 94.06 101 SER A CA 1
ATOM 854 C C . SER A 1 101 ? 5.209 7.143 -16.417 1.00 94.06 101 SER A C 1
ATOM 856 O O . SER A 1 101 ? 4.766 7.092 -17.565 1.00 94.06 101 SER A O 1
ATOM 858 N N . THR A 1 102 ? 4.899 6.197 -15.521 1.00 93.25 102 THR A N 1
ATOM 859 C CA . THR A 1 102 ? 4.128 5.011 -15.871 1.00 93.25 102 THR A CA 1
ATOM 860 C C . THR A 1 102 ? 2.699 5.448 -16.136 1.00 93.25 102 THR A C 1
ATOM 862 O O . THR A 1 102 ? 2.023 6.023 -15.276 1.00 93.25 102 THR A O 1
ATOM 865 N N . ASN A 1 103 ? 2.211 5.159 -17.339 1.00 94.12 103 ASN A N 1
ATOM 866 C CA . ASN A 1 103 ? 0.861 5.544 -17.710 1.00 94.12 103 ASN A CA 1
ATOM 867 C C . ASN A 1 103 ? -0.184 4.832 -16.823 1.00 94.12 103 ASN A C 1
ATOM 869 O O . ASN A 1 103 ? 0.044 3.757 -16.258 1.00 94.12 103 ASN A O 1
ATOM 873 N N . ARG A 1 104 ? -1.379 5.425 -16.703 1.00 90.50 104 ARG A N 1
ATOM 874 C CA . ARG A 1 104 ? -2.449 4.889 -15.839 1.00 90.50 104 ARG A CA 1
ATOM 875 C C . ARG A 1 104 ? -2.867 3.461 -16.215 1.00 90.50 104 ARG A C 1
ATOM 877 O O . ARG A 1 104 ? -3.271 2.715 -15.325 1.00 90.50 104 ARG A O 1
ATOM 884 N N . GLY A 1 105 ? -2.796 3.095 -17.496 1.00 93.12 105 GLY A N 1
ATOM 885 C CA . GLY A 1 105 ? -3.106 1.751 -17.988 1.00 93.12 105 GLY A CA 1
ATOM 886 C C . GLY A 1 105 ? -2.080 0.716 -17.525 1.00 93.12 105 GLY A C 1
ATOM 887 O O . GLY A 1 105 ? -2.459 -0.302 -16.956 1.00 93.12 105 GLY A O 1
ATOM 888 N N . ALA A 1 106 ? -0.793 1.026 -17.648 1.00 91.50 106 ALA A N 1
ATOM 889 C CA . ALA A 1 106 ? 0.313 0.198 -17.186 1.00 91.50 106 ALA A CA 1
ATOM 890 C C . ALA A 1 106 ? 0.285 0.018 -15.661 1.00 91.50 106 ALA A C 1
ATOM 892 O O . ALA A 1 106 ? 0.382 -1.105 -15.174 1.00 91.50 106 ALA A O 1
ATOM 893 N N . VAL A 1 107 ? 0.011 1.081 -14.890 1.00 91.81 107 VAL A N 1
ATOM 894 C CA . VAL A 1 107 ? -0.193 0.950 -13.433 1.00 91.81 107 VAL A CA 1
ATOM 895 C C . VAL A 1 107 ? -1.346 -0.012 -13.119 1.00 91.81 107 VAL A C 1
ATOM 897 O O . VAL A 1 107 ? -1.253 -0.790 -12.172 1.00 91.81 107 VAL A O 1
ATOM 900 N N . ARG A 1 108 ? -2.441 0.012 -13.891 1.00 92.25 108 ARG A N 1
ATOM 901 C CA . ARG A 1 108 ? -3.560 -0.932 -13.711 1.00 92.25 108 ARG A CA 1
ATOM 902 C C . ARG A 1 108 ? -3.186 -2.361 -14.100 1.00 92.25 108 ARG A C 1
ATOM 904 O O . ARG A 1 108 ? -3.624 -3.276 -13.409 1.00 92.25 108 ARG A O 1
ATOM 911 N N . ALA A 1 109 ? -2.381 -2.551 -15.143 1.00 91.81 109 ALA A N 1
ATOM 912 C CA . ALA A 1 109 ? -1.866 -3.863 -15.525 1.00 91.81 109 ALA A CA 1
ATOM 913 C C . ALA A 1 109 ? -1.028 -4.469 -14.389 1.00 91.81 109 ALA A C 1
ATOM 915 O O . ALA A 1 109 ? -1.336 -5.563 -13.932 1.00 91.81 109 ALA A O 1
ATOM 916 N N . ILE A 1 110 ? -0.099 -3.698 -13.812 1.00 91.19 110 ILE A N 1
ATOM 917 C CA . ILE A 1 110 ? 0.700 -4.134 -12.653 1.00 91.19 110 ILE A CA 1
ATOM 918 C C . ILE A 1 110 ? -0.197 -4.488 -11.458 1.00 91.19 110 ILE A C 1
ATOM 920 O O . ILE A 1 110 ? 0.033 -5.465 -10.756 1.00 91.19 110 ILE A O 1
ATOM 924 N N . GLN A 1 111 ? -1.268 -3.727 -11.218 1.00 90.44 111 GLN A N 1
ATOM 925 C CA . GLN A 1 111 ? -2.216 -4.061 -10.150 1.00 90.44 111 GLN A CA 1
ATOM 926 C C . GLN A 1 111 ? -2.974 -5.364 -10.390 1.00 90.44 111 GLN A C 1
ATOM 928 O O . GLN A 1 111 ? -3.324 -6.028 -9.416 1.00 90.44 111 GLN A O 1
ATOM 933 N N . LYS A 1 112 ? -3.267 -5.686 -11.653 1.00 90.62 112 LYS A N 1
ATOM 934 C CA . LYS A 1 112 ? -3.952 -6.918 -12.048 1.00 90.62 112 LYS A CA 1
ATOM 935 C C . LYS A 1 112 ? -3.016 -8.123 -11.940 1.00 90.62 112 LYS A C 1
ATOM 937 O O . LYS A 1 112 ? -3.446 -9.163 -11.452 1.00 90.62 112 LYS A O 1
ATOM 942 N N . ASP A 1 113 ? -1.756 -7.953 -12.329 1.00 88.44 113 ASP A N 1
ATOM 943 C CA . ASP A 1 113 ? -0.726 -8.992 -12.231 1.00 88.44 113 ASP A CA 1
ATOM 944 C C . ASP A 1 113 ? -0.246 -9.213 -10.793 1.00 88.44 113 ASP A C 1
ATOM 946 O O . ASP A 1 113 ? 0.221 -10.297 -10.448 1.00 88.44 113 ASP A O 1
ATOM 950 N N . GLY A 1 114 ? -0.416 -8.213 -9.933 1.00 89.06 114 GLY A N 1
ATOM 951 C CA . GLY A 1 114 ? -0.015 -8.235 -8.535 1.00 89.06 114 GLY A CA 1
ATOM 952 C C . GLY A 1 114 ? 1.091 -7.221 -8.294 1.00 89.06 114 GLY A C 1
ATOM 953 O O . GLY A 1 114 ? 2.120 -7.229 -8.959 1.00 89.06 114 GLY A O 1
ATOM 954 N N . ILE A 1 115 ? 0.879 -6.327 -7.331 1.00 89.38 115 ILE A N 1
ATOM 955 C CA . ILE A 1 115 ? 1.903 -5.354 -6.946 1.00 89.38 115 ILE A CA 1
ATOM 956 C C . ILE A 1 115 ? 2.979 -6.109 -6.155 1.00 89.38 115 ILE A C 1
ATOM 958 O O . ILE A 1 115 ? 2.605 -6.881 -5.270 1.00 89.38 115 ILE A O 1
ATOM 962 N N . PRO A 1 116 ? 4.280 -5.876 -6.404 1.00 87.12 116 PRO A N 1
ATOM 963 C CA . PRO A 1 116 ? 5.327 -6.375 -5.524 1.00 87.12 116 PRO A CA 1
ATOM 964 C C . PRO A 1 116 ? 5.099 -5.856 -4.104 1.00 87.12 116 PRO A C 1
ATOM 966 O O . PRO A 1 116 ? 5.039 -4.645 -3.870 1.00 87.12 116 PRO A O 1
ATOM 969 N N . MET A 1 117 ? 4.921 -6.765 -3.154 1.00 88.88 117 MET A N 1
ATOM 970 C CA . MET A 1 117 ? 4.608 -6.432 -1.768 1.00 88.88 117 MET A CA 1
ATOM 971 C C . MET A 1 117 ? 5.460 -7.266 -0.818 1.00 88.88 117 MET A C 1
ATOM 973 O O . MET A 1 117 ? 5.888 -8.359 -1.169 1.00 88.88 117 MET A O 1
ATOM 977 N N . ALA A 1 118 ? 5.672 -6.779 0.399 1.00 85.81 118 ALA A N 1
ATOM 978 C CA . ALA A 1 118 ? 6.152 -7.603 1.504 1.00 85.81 118 ALA A CA 1
ATOM 979 C C . ALA A 1 118 ? 5.088 -7.599 2.595 1.00 85.81 118 ALA A C 1
ATOM 981 O O . ALA A 1 118 ? 4.500 -6.550 2.884 1.00 85.81 118 ALA A O 1
ATOM 982 N N . VAL A 1 119 ? 4.821 -8.774 3.158 1.00 85.88 119 VAL A N 1
ATOM 983 C CA . VAL A 1 119 ? 3.849 -8.964 4.232 1.00 85.88 119 VAL A CA 1
ATOM 984 C C . VAL A 1 119 ? 4.552 -9.580 5.431 1.00 85.88 119 VAL A C 1
ATOM 986 O O . VAL A 1 119 ? 5.164 -10.637 5.301 1.00 85.88 119 VAL A O 1
ATOM 989 N N . LEU A 1 120 ? 4.445 -8.939 6.590 1.00 83.00 120 LEU A N 1
ATOM 990 C CA . LEU A 1 120 ? 4.931 -9.473 7.854 1.00 83.00 120 LEU A CA 1
ATOM 991 C C . LEU A 1 120 ? 3.994 -10.599 8.314 1.00 83.00 120 LEU A C 1
ATOM 993 O O . LEU A 1 120 ? 2.820 -10.355 8.607 1.00 83.00 120 LEU A O 1
ATOM 997 N N . LYS A 1 121 ? 4.499 -11.834 8.346 1.00 82.81 121 LYS A N 1
ATOM 998 C CA . LYS A 1 121 ? 3.799 -13.025 8.842 1.00 82.81 121 LYS A CA 1
ATOM 999 C C . LYS A 1 121 ? 4.717 -13.768 9.801 1.00 82.81 121 LYS A C 1
ATOM 1001 O O . LYS A 1 121 ? 5.843 -14.071 9.431 1.00 82.81 121 LYS A O 1
ATOM 1006 N N . ASN A 1 122 ? 4.222 -14.093 10.995 1.00 83.31 122 ASN A N 1
ATOM 1007 C CA . ASN A 1 122 ? 4.982 -14.825 12.017 1.00 83.31 122 ASN A CA 1
ATOM 1008 C C . ASN A 1 122 ? 6.368 -14.201 12.262 1.00 83.31 122 ASN A C 1
ATOM 1010 O O . ASN A 1 122 ? 7.374 -14.897 12.210 1.00 83.31 122 ASN A O 1
ATOM 1014 N N . GLU A 1 123 ? 6.411 -12.873 12.420 1.00 79.88 123 GLU A N 1
ATOM 1015 C CA . GLU A 1 123 ? 7.645 -12.093 12.641 1.00 79.88 123 GLU A CA 1
ATOM 1016 C C . GLU A 1 123 ? 8.658 -12.105 11.477 1.00 79.88 123 GLU A C 1
ATOM 1018 O O . GLU A 1 123 ? 9.693 -11.450 11.556 1.00 79.88 123 GLU A O 1
ATOM 1023 N N . ALA A 1 124 ? 8.329 -12.741 10.349 1.00 79.88 124 ALA A N 1
ATOM 1024 C CA . ALA A 1 124 ? 9.145 -12.763 9.140 1.00 79.88 124 ALA A CA 1
ATOM 1025 C C . ALA A 1 124 ? 8.487 -11.985 7.988 1.00 79.88 124 ALA A C 1
ATOM 1027 O O . ALA A 1 124 ? 7.281 -12.080 7.734 1.00 79.88 124 ALA A O 1
ATOM 1028 N N . TRP A 1 125 ? 9.282 -11.209 7.250 1.00 79.25 125 TRP A N 1
ATOM 1029 C CA . TRP A 1 125 ? 8.817 -10.519 6.047 1.00 79.25 125 TRP A CA 1
ATOM 1030 C C . TRP A 1 125 ? 8.800 -11.470 4.853 1.00 79.25 125 TRP A C 1
ATOM 1032 O O . TRP A 1 125 ? 9.839 -11.924 4.386 1.00 79.25 125 TRP A O 1
ATOM 1042 N N . VAL A 1 126 ? 7.608 -11.735 4.321 1.00 81.75 126 VAL A N 1
ATOM 1043 C CA . VAL A 1 126 ? 7.415 -12.595 3.151 1.00 81.75 126 VAL A CA 1
ATOM 1044 C C . VAL A 1 126 ? 7.154 -11.735 1.920 1.00 81.75 126 VAL A C 1
ATOM 1046 O O . VAL A 1 126 ? 6.163 -10.998 1.865 1.00 81.75 126 VAL A O 1
ATOM 1049 N N . ALA A 1 127 ? 8.023 -11.844 0.913 1.00 79.88 127 ALA A N 1
ATOM 1050 C CA . ALA A 1 127 ? 7.832 -11.192 -0.377 1.00 79.88 127 ALA A CA 1
ATOM 1051 C C . ALA A 1 127 ? 6.694 -11.865 -1.163 1.00 79.88 127 ALA A C 1
ATOM 1053 O O . ALA A 1 127 ? 6.699 -13.066 -1.430 1.00 79.88 127 ALA A O 1
ATOM 1054 N N . VAL A 1 128 ? 5.707 -11.071 -1.562 1.00 82.38 128 VAL A N 1
ATOM 1055 C CA . VAL A 1 128 ? 4.621 -11.457 -2.459 1.00 82.38 128 VAL A CA 1
ATOM 1056 C C . VAL A 1 128 ? 4.896 -10.804 -3.808 1.00 82.38 128 VAL A C 1
ATOM 1058 O O . VAL A 1 128 ? 4.643 -9.615 -4.006 1.00 82.38 128 VAL A O 1
ATOM 1061 N N . LEU A 1 129 ? 5.457 -11.591 -4.724 1.00 76.12 129 LEU A N 1
ATOM 1062 C CA . LEU A 1 129 ? 5.788 -11.142 -6.075 1.00 76.12 129 LEU A CA 1
ATOM 1063 C C . LEU A 1 129 ? 4.586 -11.237 -7.036 1.00 76.12 129 LEU A C 1
ATOM 1065 O O . LEU A 1 129 ? 3.681 -12.053 -6.799 1.00 76.12 129 LEU A O 1
ATOM 1069 N N . PRO A 1 130 ? 4.581 -10.428 -8.118 1.00 76.12 130 PRO A N 1
ATOM 1070 C CA . PRO A 1 130 ? 3.574 -10.486 -9.177 1.00 76.12 130 PRO A CA 1
ATOM 1071 C C . PRO A 1 130 ? 3.447 -11.887 -9.784 1.00 76.12 130 PRO A C 1
ATOM 1073 O O . PRO A 1 130 ? 4.407 -12.657 -9.824 1.00 76.12 130 PRO A O 1
ATOM 1076 N N . ARG A 1 131 ? 2.261 -12.210 -10.305 1.00 71.88 131 ARG A N 1
ATOM 1077 C CA . ARG A 1 131 ? 1.937 -13.514 -10.898 1.00 71.88 131 ARG A CA 1
ATOM 1078 C C . ARG A 1 131 ? 2.828 -13.865 -12.091 1.00 71.88 131 ARG A C 1
ATOM 1080 O O . ARG A 1 131 ? 3.166 -15.033 -12.238 1.00 71.88 131 ARG A O 1
ATOM 1087 N N . SER A 1 132 ? 3.215 -12.873 -12.890 1.00 65.56 132 SER A N 1
ATOM 1088 C CA . SER A 1 132 ? 4.114 -13.039 -14.038 1.00 65.56 132 SER A CA 1
ATOM 1089 C C . SER A 1 132 ? 5.492 -13.563 -13.628 1.00 65.56 132 SER A C 1
ATOM 1091 O O . SER A 1 132 ? 6.002 -14.473 -14.261 1.00 65.56 132 SER A O 1
ATOM 1093 N N . VAL A 1 133 ? 6.041 -13.089 -12.506 1.00 58.53 133 VAL A N 1
ATOM 1094 C CA . VAL A 1 133 ? 7.376 -13.485 -12.018 1.00 58.53 133 VAL A CA 1
ATOM 1095 C C . VAL A 1 133 ? 7.379 -14.888 -11.396 1.00 58.53 133 VAL A C 1
ATOM 1097 O O . VAL A 1 133 ? 8.401 -15.561 -11.381 1.00 58.53 133 VAL A O 1
ATOM 1100 N N . LYS A 1 134 ? 6.235 -15.370 -10.890 1.00 57.78 134 LYS A N 1
ATOM 1101 C CA . LYS A 1 134 ? 6.137 -16.722 -10.309 1.00 57.78 134 LYS A CA 1
ATOM 1102 C C . LYS A 1 134 ? 6.205 -17.843 -11.351 1.00 57.78 134 LYS A C 1
ATOM 1104 O O . LYS A 1 134 ? 6.504 -18.966 -10.969 1.00 57.78 134 LYS A O 1
ATOM 1109 N N . ALA A 1 135 ? 5.906 -17.557 -12.619 1.00 49.59 135 ALA A N 1
ATOM 1110 C CA . ALA A 1 135 ? 5.948 -18.551 -13.691 1.00 49.59 135 ALA A CA 1
ATOM 1111 C C . ALA A 1 135 ? 7.386 -18.881 -14.135 1.00 49.59 135 ALA A C 1
ATOM 1113 O O . ALA A 1 135 ? 7.648 -20.010 -14.536 1.00 49.59 135 ALA A O 1
ATOM 1114 N N . ASP A 1 136 ? 8.316 -17.933 -13.986 1.00 46.00 136 ASP A N 1
ATOM 1115 C CA . ASP A 1 136 ? 9.711 -18.089 -14.422 1.00 46.00 136 ASP A CA 1
ATOM 1116 C C . ASP A 1 136 ? 10.622 -18.696 -13.338 1.00 46.00 136 ASP A C 1
ATOM 1118 O O . ASP A 1 136 ? 11.759 -19.068 -13.610 1.00 46.00 136 ASP A O 1
ATOM 1122 N N . ILE A 1 137 ? 10.119 -18.858 -12.106 1.00 46.56 137 ILE A N 1
ATOM 1123 C CA . ILE A 1 137 ? 10.795 -19.584 -11.017 1.00 46.56 137 ILE A CA 1
ATOM 1124 C C . ILE A 1 137 ? 10.275 -21.033 -10.983 1.00 46.56 137 ILE A C 1
ATOM 1126 O O . ILE A 1 137 ? 9.914 -21.568 -9.938 1.00 46.56 137 ILE A O 1
ATOM 1130 N N . GLN A 1 138 ? 10.225 -21.693 -12.141 1.00 41.78 138 GLN A N 1
ATOM 1131 C CA . GLN A 1 138 ? 10.379 -23.144 -12.176 1.00 41.78 138 GLN A CA 1
ATOM 1132 C C . GLN A 1 138 ? 11.891 -23.383 -12.140 1.00 41.78 138 GLN A C 1
ATOM 1134 O O . GLN A 1 138 ? 12.571 -23.345 -13.163 1.00 41.78 138 GLN A O 1
ATOM 1139 N N . LEU A 1 139 ? 12.419 -23.518 -10.922 1.00 43.34 139 LEU A N 1
ATOM 1140 C CA . LEU A 1 139 ? 13.809 -23.867 -10.640 1.00 43.34 139 LEU A CA 1
ATOM 1141 C C . LEU A 1 139 ? 14.257 -24.976 -11.617 1.00 43.34 139 LEU A C 1
ATOM 1143 O O . LEU A 1 139 ? 13.573 -26.005 -11.675 1.00 43.34 139 LEU A O 1
ATOM 1147 N N . PRO A 1 140 ? 15.347 -24.825 -12.394 1.00 37.41 140 PRO A N 1
ATOM 1148 C CA . PRO A 1 140 ? 15.887 -25.963 -13.116 1.00 37.41 140 PRO A CA 1
ATOM 1149 C C . PRO A 1 140 ? 16.250 -27.032 -12.085 1.00 37.41 140 PRO A C 1
ATOM 1151 O O . PRO A 1 140 ? 17.083 -26.815 -11.205 1.00 37.41 140 PRO A O 1
ATOM 1154 N N . SER A 1 141 ? 15.551 -28.164 -12.184 1.00 43.38 141 SER A N 1
ATOM 1155 C CA . SER A 1 141 ? 15.839 -29.408 -11.482 1.00 43.38 141 SER A CA 1
ATOM 1156 C C . SER A 1 141 ? 17.344 -29.663 -11.518 1.00 43.38 141 SER A C 1
ATOM 1158 O O . SER A 1 141 ? 17.921 -29.774 -12.598 1.00 43.38 141 SER A O 1
ATOM 1160 N N . SER A 1 142 ? 17.950 -29.694 -10.332 1.00 41.50 142 SER A N 1
ATOM 1161 C CA . SER A 1 142 ? 19.267 -30.244 -10.003 1.00 41.50 142 SER A CA 1
ATOM 1162 C C . SER A 1 142 ? 20.006 -30.912 -11.175 1.00 41.50 142 SER A C 1
ATOM 1164 O O . SER A 1 142 ? 19.761 -32.079 -11.482 1.00 41.50 142 SER A O 1
ATOM 1166 N N . ARG A 1 143 ? 20.956 -30.199 -11.793 1.00 43.16 143 ARG A N 1
ATOM 1167 C CA . ARG A 1 143 ? 22.088 -30.860 -12.452 1.00 43.16 143 ARG A CA 1
ATOM 1168 C C . ARG A 1 143 ? 23.043 -31.284 -11.347 1.00 43.16 143 ARG A C 1
ATOM 1170 O O . ARG A 1 143 ? 23.691 -30.439 -10.735 1.00 43.16 143 ARG A O 1
ATOM 1177 N N . THR A 1 144 ? 23.076 -32.581 -11.074 1.00 45.91 144 THR A N 1
ATOM 1178 C CA . THR A 1 144 ? 24.202 -33.234 -10.416 1.00 45.91 144 THR A CA 1
ATOM 1179 C C . THR A 1 144 ? 25.454 -32.900 -11.227 1.00 45.91 144 THR A C 1
ATOM 1181 O O . THR A 1 144 ? 25.564 -33.260 -12.397 1.00 45.91 144 THR A O 1
ATOM 1184 N N . LEU A 1 145 ? 26.357 -32.111 -10.648 1.00 44.56 145 LEU A N 1
ATOM 1185 C CA . LEU A 1 145 ? 27.730 -32.039 -11.128 1.00 44.56 145 LEU A CA 1
ATOM 1186 C C . LEU A 1 145 ? 28.433 -33.236 -10.506 1.00 44.56 145 LEU A C 1
ATOM 1188 O O . LEU A 1 145 ? 28.884 -33.177 -9.361 1.00 44.56 145 LEU A O 1
ATOM 1192 N N . ASP A 1 146 ? 28.427 -34.340 -11.247 1.00 42.53 146 ASP A N 1
ATOM 1193 C CA . ASP A 1 146 ? 29.267 -35.475 -10.927 1.00 42.53 146 ASP A CA 1
ATOM 1194 C C . ASP A 1 146 ? 30.730 -35.045 -11.006 1.00 42.53 146 ASP A C 1
ATOM 1196 O O . ASP A 1 146 ? 31.184 -34.333 -11.904 1.00 42.53 146 ASP A O 1
ATOM 1200 N N . THR A 1 147 ? 31.421 -35.434 -9.949 1.00 53.34 147 THR A N 1
ATOM 1201 C CA . THR A 1 147 ? 32.835 -35.238 -9.701 1.00 53.34 147 THR A CA 1
ATOM 1202 C C . THR A 1 147 ? 33.625 -36.102 -10.675 1.00 53.34 147 THR A C 1
ATOM 1204 O O . THR A 1 147 ? 33.630 -37.321 -10.535 1.00 53.34 147 THR A O 1
ATOM 1207 N N . GLU A 1 148 ? 34.343 -35.487 -11.610 1.00 50.75 148 GLU A N 1
ATOM 1208 C CA . GLU A 1 148 ? 35.442 -36.156 -12.303 1.00 50.75 148 GLU A CA 1
ATOM 1209 C C . GLU A 1 148 ? 36.767 -35.558 -11.831 1.00 50.75 148 GLU A C 1
ATOM 1211 O O . GLU A 1 148 ? 37.169 -34.444 -12.167 1.00 50.75 148 GLU A O 1
ATOM 1216 N N . VAL A 1 149 ? 37.407 -36.341 -10.964 1.00 52.09 149 VAL A N 1
ATOM 1217 C CA . VAL A 1 149 ? 38.802 -36.237 -10.557 1.00 52.09 149 VAL A CA 1
ATOM 1218 C C . VAL A 1 149 ? 39.668 -36.442 -11.798 1.00 52.09 149 VAL A C 1
ATOM 1220 O O . VAL A 1 149 ? 39.768 -37.553 -12.309 1.00 52.09 149 VAL A O 1
ATOM 1223 N N . ALA A 1 150 ? 40.328 -35.382 -12.257 1.00 47.12 150 ALA A N 1
ATOM 1224 C CA . ALA A 1 150 ? 41.473 -35.486 -13.150 1.00 47.12 150 ALA A CA 1
ATOM 1225 C C . ALA A 1 150 ? 42.730 -35.103 -12.363 1.00 47.12 150 ALA A C 1
ATOM 1227 O O . ALA A 1 150 ? 43.079 -33.933 -12.208 1.00 47.12 150 ALA A O 1
ATOM 1228 N N . THR A 1 151 ? 43.385 -36.125 -11.819 1.00 46.84 151 THR A N 1
ATOM 1229 C CA . THR A 1 151 ? 44.778 -36.095 -11.385 1.00 46.84 151 THR A CA 1
ATOM 1230 C C . THR A 1 151 ? 45.657 -35.720 -12.574 1.00 46.84 151 THR A C 1
ATOM 1232 O O . THR A 1 151 ? 45.722 -36.452 -13.558 1.00 46.84 151 THR A O 1
ATOM 1235 N N . HIS A 1 152 ? 46.374 -34.604 -12.477 1.00 49.41 152 HIS A N 1
ATOM 1236 C CA . HIS A 1 152 ? 47.573 -34.410 -13.280 1.00 49.41 152 HIS A CA 1
ATOM 1237 C C . HIS A 1 152 ? 48.718 -34.009 -12.360 1.00 49.41 152 HIS A C 1
ATOM 1239 O O . HIS A 1 152 ? 48.765 -32.907 -11.815 1.00 49.41 152 HIS A O 1
ATOM 1245 N N . GLU A 1 153 ? 49.616 -34.967 -12.162 1.00 46.75 153 GLU A N 1
ATOM 1246 C CA . GLU A 1 153 ? 50.926 -34.752 -11.571 1.00 46.75 153 GLU A CA 1
ATOM 1247 C C . GLU A 1 153 ? 51.788 -33.912 -12.521 1.00 46.75 153 GLU A C 1
ATOM 1249 O O . GLU A 1 153 ? 51.644 -33.997 -13.746 1.00 46.75 153 GLU A O 1
ATOM 1254 N N . GLY A 1 154 ? 52.685 -33.089 -11.974 1.00 42.09 154 GLY A N 1
ATOM 1255 C CA . GLY A 1 154 ? 53.587 -32.304 -12.814 1.00 42.09 154 GLY A CA 1
ATOM 1256 C C . GLY A 1 154 ? 54.356 -31.180 -12.126 1.00 42.09 154 GLY A C 1
ATOM 1257 O O . GLY A 1 154 ? 54.165 -30.022 -12.459 1.00 42.09 154 GLY A O 1
ATOM 1258 N N . SER A 1 155 ? 55.258 -31.558 -11.220 1.00 45.84 155 SER A N 1
ATOM 1259 C CA . SER A 1 155 ? 56.611 -30.996 -11.052 1.00 45.84 155 SER A CA 1
ATOM 1260 C C . SER A 1 155 ? 56.823 -29.492 -10.765 1.00 45.84 155 SER A C 1
ATOM 1262 O O . SER A 1 155 ? 56.890 -28.645 -11.647 1.00 45.84 155 SER A O 1
ATOM 1264 N N . PHE A 1 156 ? 57.087 -29.218 -9.484 1.00 42.28 156 PHE A N 1
ATOM 1265 C CA . PHE A 1 156 ? 58.282 -28.542 -8.945 1.00 42.28 156 PHE A CA 1
ATOM 1266 C C . PHE A 1 156 ? 59.174 -27.729 -9.913 1.00 42.28 156 PHE A C 1
ATOM 1268 O O . PHE A 1 156 ? 59.946 -28.324 -10.661 1.00 42.28 156 PHE A O 1
ATOM 1275 N N . VAL A 1 157 ? 59.208 -26.396 -9.746 1.00 51.69 157 VAL A N 1
ATOM 1276 C CA . VAL A 1 157 ? 60.456 -25.601 -9.683 1.00 51.69 157 VAL A CA 1
ATOM 1277 C C . VAL A 1 157 ? 60.265 -24.446 -8.695 1.00 51.69 157 VAL A C 1
ATOM 1279 O O . VAL A 1 157 ? 59.331 -23.655 -8.785 1.00 51.69 157 VAL A O 1
ATOM 1282 N N . GLN A 1 158 ? 61.189 -24.367 -7.747 1.00 51.22 158 GLN A N 1
ATOM 1283 C CA . GLN A 1 158 ? 61.280 -23.399 -6.665 1.00 51.22 158 GLN A CA 1
ATOM 1284 C C . GLN A 1 158 ? 62.373 -22.380 -6.999 1.00 51.22 158 GLN A C 1
ATOM 1286 O O . GLN A 1 158 ? 63.528 -22.773 -7.121 1.00 51.22 158 GLN A O 1
ATOM 1291 N N . LEU A 1 159 ? 62.047 -21.087 -7.106 1.00 51.34 159 LEU A N 1
ATOM 1292 C CA . LEU A 1 159 ? 63.038 -20.002 -7.187 1.00 51.34 159 LEU A CA 1
ATOM 1293 C C . LEU A 1 159 ? 62.564 -18.754 -6.416 1.00 51.34 159 LEU A C 1
ATOM 1295 O O . LEU A 1 159 ? 61.875 -17.887 -6.931 1.00 51.34 159 LEU A O 1
ATOM 1299 N N . ASN A 1 160 ? 62.889 -18.765 -5.122 1.00 48.03 160 ASN A N 1
ATOM 1300 C CA . ASN A 1 160 ? 63.598 -17.741 -4.346 1.00 48.03 160 ASN A CA 1
ATOM 1301 C C . ASN A 1 160 ? 63.589 -16.251 -4.764 1.00 48.03 160 ASN A C 1
ATOM 1303 O O . ASN A 1 160 ? 64.036 -15.919 -5.856 1.00 48.03 160 ASN A O 1
ATOM 1307 N N . LYS A 1 161 ? 63.409 -15.424 -3.708 1.00 49.97 161 LYS A N 1
ATOM 1308 C CA . LYS A 1 161 ? 64.076 -14.128 -3.407 1.00 49.97 161 LYS A CA 1
ATOM 1309 C C . LYS A 1 161 ? 63.580 -12.929 -4.246 1.00 49.97 161 LYS A C 1
ATOM 1311 O O . LYS A 1 161 ? 63.270 -13.078 -5.409 1.00 49.97 161 LYS A O 1
ATOM 1316 N N . GLU A 1 162 ? 63.411 -11.709 -3.740 1.00 50.06 162 GLU A N 1
ATOM 1317 C CA . GLU A 1 162 ? 64.089 -11.001 -2.656 1.00 50.06 162 GLU A CA 1
ATOM 1318 C C . GLU A 1 162 ? 63.285 -9.755 -2.234 1.00 50.06 162 GLU A C 1
ATOM 1320 O O . GLU A 1 162 ? 62.388 -9.279 -2.925 1.00 50.06 162 GLU A O 1
ATOM 1325 N N . SER A 1 163 ? 63.638 -9.257 -1.059 1.00 59.00 163 SER A N 1
ATOM 1326 C CA . SER A 1 163 ? 63.060 -8.142 -0.318 1.00 59.00 163 SER A CA 1
ATOM 1327 C C . SER A 1 163 ? 63.480 -6.756 -0.837 1.00 59.00 163 SER A C 1
ATOM 1329 O O . SER A 1 163 ? 64.615 -6.593 -1.278 1.00 59.00 163 SER A O 1
ATOM 1331 N N . LYS A 1 164 ? 62.646 -5.754 -0.499 1.00 56.81 164 LYS A N 1
ATOM 1332 C CA . LYS A 1 164 ? 62.965 -4.322 -0.256 1.00 56.81 164 LYS A CA 1
ATOM 1333 C C . LYS A 1 164 ? 63.208 -3.406 -1.474 1.00 56.81 164 LYS A C 1
ATOM 1335 O O . LYS A 1 164 ? 63.472 -3.904 -2.563 1.00 56.81 164 LYS A O 1
ATOM 1340 N N . PRO A 1 165 ? 63.213 -2.065 -1.280 1.00 66.56 165 PRO A N 1
ATOM 1341 C CA . PRO A 1 165 ? 63.009 -1.278 -0.048 1.00 66.56 165 PRO A CA 1
ATOM 1342 C C . PRO A 1 165 ? 61.633 -0.628 0.121 1.00 66.56 165 PRO A C 1
ATOM 1344 O O . PRO A 1 165 ? 61.013 -0.243 -0.891 1.00 66.56 165 PRO A O 1
#

Sequence (165 aa):
MKNLHTETRWSKSFPTVVSSPFSARHQKNHIRAVKCDQCKKAFAFQKDLERHKNTVHHLTVKYFCTHGWCRDSIKPSLDDCILWGFRRKDHWQKHMRDEHSTNRGAVRAIQKDGIPMAVLKNEAWVAVLPRSVKADIQLPSSRTLDTEVATHEGSFVQLNKESKP

Foldseek 3Di:
DDDDDDDPDDDDPDDPDDPDPVVVVVVLQVVQPDADPPPRDTGSDPVVNVLCCCQPPNVFKFFADPDPPDPQHQDPPDPVSVVHGDSDPVVVVVCCCPVVVQDPVNSVVCVVQPTFMWGQDPNDTDTDDGNVVVVVPPPPPDDPPDDDDDDDDDDDDDDDDDDDD

Secondary structure (DSSP, 8-state):
-------------PPS----HHHHHHHHHH---EE-TTT--EESSHHHHHHHHIIIII--EEE-BS-TTSTTB--TTSGGGGTSSBSSHHHHHHHHHHTS---HHHHHHHHHH---EEEEETTEEEEE--HHHHHS-----------------------------

InterPro domains:
  IPR013087 Zinc finger C2H2-type [PS50157] (34-57)
  IPR013087 Zinc finger C2H2-type [SM00355] (34-57)
  IPR013087 Zinc finger C2H2-type [SM00355] (63-100)

pLDDT: mean 73.93, std 18.96, range [37.41, 95.62]

Radius of gyration: 30.89 Å; chains: 1; bounding box: 100×89×50 Å

Organism: NCBI:txid1316785